Protein AF-A0A090SLJ7-F1 (afdb_monomer)

Mean predicted aligned error: 9.27 Å

pLDDT: mean 76.4, std 20.54, range [26.77, 96.06]

Solvent-accessible surface area (backbone atoms only — not comparable to full-atom values): 9463 Å² total; per-residue (Å²): 115,50,75,32,45,34,46,38,43,29,79,42,28,55,96,52,42,72,92,59,77,64,8,55,52,55,43,51,52,53,51,54,41,40,77,71,74,41,46,46,35,38,32,34,68,39,44,60,77,43,71,68,63,89,74,37,45,80,73,52,75,51,51,41,93,53,90,86,47,54,64,37,35,35,30,36,47,72,57,98,86,35,43,32,39,29,45,32,34,60,95,70,27,67,43,97,52,94,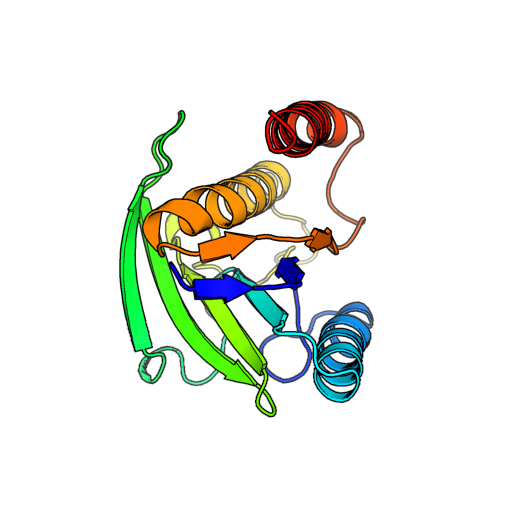64,44,57,97,93,39,65,51,90,54,49,54,57,45,54,48,49,49,59,49,47,66,56,61,44,32,67,79,72,34,43,46,76,75,40,82,52,86,52,61,73,82,86,62,67,58,80,73,62,50,51,63,56,48,55,55,50,55,52,58,69,61,61,76,78,114

Secondary structure (DSSP, 8-state):
-EEEEEEEEBS-BTTTB-SSTHHHHHHHHHHHHHHTT--EEEEEE--TT-TTGGGSEEEEEEE-SSTT--EEEEEEEEETTEEEEEEE-HHHH-SSSSSEETTEE-TTHHHHHHHHHHHHHHHHHHTTEEEEEE--B--TTS--HHHHHHHHHHHHHHHHGGG-

Nearest PDB structures (foldseek):
  6gne-assembly1_A  TM=8.416E-01  e=5.195E-09  Arabidopsis thaliana
  3d1j-assembly1_A  TM=8.592E-01  e=9.193E-09  Escherichia coli
  3cx4-assembly1_A  TM=8.534E-01  e=9.193E-09  Escherichia coli
  2r4t-assembly1_A  TM=8.693E-01  e=1.846E-08  unclassified
  1rzv-assembly2_B  TM=7.964E-01  e=4.486E-08  Agrobacterium tumefaciens

InterPro domains:
  IPR013534 Starch synthase, catalytic domain [PF08323] (6-129)

Foldseek 3Di:
DAEAAEEAEEAEAPPFGDDDDVNPVSDPVQVVVVVVVGRYAYEYEQAPRGPPPVPWAWDDWAFQPDPPRQTWTWTWDDDPNHIYIYIYRCVQHVDPDSADDPPHGDPCNLVSVLVSLRVSVRCCVVSVYDYNDYDYDYPPPPDDPVSCCVSVVVVVVVVVVVPD

Radius of gyration: 15.3 Å; Cα contacts (8 Å, |Δi|>4): 243; chains: 1; bounding box: 40×41×36 Å

Sequence (164 aa):
MRNIDVWFPVSEVQGLIKSGGLADVAKALPKALQELGKDVAITLPGYQKLPNKDQYEFVLATELEHWPHTPYQVKKTHLDGVEVYVIECDRYFDRPELYAEHNRAYADNGERFGFFAAASLDVLPKLGIKLQLFTRMIGTQVLSHSCLRLVTLKMSVFMVLSQY

Structure (mmCIF, N/CA/C/O backbone):
data_AF-A0A090SLJ7-F1
#
_entry.id   AF-A0A090SLJ7-F1
#
loop_
_atom_site.group_PDB
_atom_site.id
_atom_site.type_symbol
_atom_site.label_atom_id
_atom_site.label_alt_id
_atom_site.label_comp_id
_atom_site.label_asym_id
_atom_site.label_entity_id
_atom_site.label_seq_id
_atom_site.pdbx_PDB_ins_code
_atom_site.Cartn_x
_atom_site.Cartn_y
_atom_site.Cartn_z
_atom_site.occupancy
_atom_site.B_iso_or_equiv
_atom_site.auth_seq_id
_atom_site.auth_comp_id
_atom_site.auth_asym_id
_atom_site.auth_atom_id
_atom_site.pdbx_PDB_model_num
ATOM 1 N N . MET A 1 1 ? -18.785 9.028 4.636 1.00 70.44 1 MET A N 1
ATOM 2 C CA . MET A 1 1 ? -17.311 8.960 4.706 1.00 70.44 1 MET A CA 1
ATOM 3 C C . MET A 1 1 ? -16.931 8.135 5.917 1.00 70.44 1 MET A C 1
ATOM 5 O O . MET A 1 1 ? -17.527 8.348 6.967 1.00 70.44 1 MET A O 1
ATOM 9 N N . ARG A 1 2 ? -16.014 7.178 5.762 1.00 84.75 2 ARG A N 1
ATOM 10 C CA . ARG A 1 2 ? -15.471 6.393 6.879 1.00 84.75 2 ARG A CA 1
ATOM 11 C C . ARG A 1 2 ? -14.369 7.198 7.555 1.00 84.75 2 ARG A C 1
ATOM 13 O O . ARG A 1 2 ? -13.552 7.795 6.860 1.00 84.75 2 ARG A O 1
ATOM 20 N N . ASN A 1 3 ? -14.319 7.191 8.880 1.00 84.50 3 ASN A N 1
ATOM 21 C CA . ASN A 1 3 ? -13.211 7.795 9.609 1.00 84.50 3 ASN A CA 1
ATOM 22 C C . ASN A 1 3 ? -12.154 6.731 9.880 1.00 84.50 3 ASN A C 1
ATOM 24 O O . ASN A 1 3 ? -12.481 5.704 10.459 1.00 84.50 3 ASN A O 1
ATOM 28 N N . ILE A 1 4 ? -10.915 7.000 9.483 1.00 85.88 4 ILE A N 1
ATOM 29 C CA . ILE A 1 4 ? -9.752 6.205 9.877 1.00 85.88 4 ILE A CA 1
ATOM 30 C C . ILE A 1 4 ? -8.868 7.101 10.735 1.00 85.88 4 ILE A C 1
ATOM 32 O O . ILE A 1 4 ? -8.552 8.235 10.359 1.00 85.88 4 ILE A O 1
ATOM 36 N N . ASP A 1 5 ? -8.489 6.599 11.907 1.00 84.44 5 ASP A N 1
ATOM 37 C CA . ASP A 1 5 ? -7.626 7.336 12.820 1.00 84.44 5 ASP A CA 1
ATOM 38 C C . ASP A 1 5 ? -6.199 7.354 12.293 1.00 84.44 5 ASP A C 1
ATOM 40 O O . ASP A 1 5 ? -5.567 8.408 12.294 1.00 84.44 5 ASP A O 1
ATOM 44 N N . VAL A 1 6 ? -5.711 6.205 11.811 1.00 85.94 6 VAL A N 1
ATOM 45 C CA . VAL A 1 6 ? -4.332 6.048 11.342 1.00 85.94 6 VAL A CA 1
ATOM 46 C C . VAL A 1 6 ? -4.279 5.337 9.996 1.00 85.94 6 VAL A C 1
ATOM 48 O O . VAL A 1 6 ? -4.694 4.187 9.857 1.00 85.94 6 VAL A O 1
ATOM 51 N N . TRP A 1 7 ? -3.695 6.016 9.013 1.00 87.56 7 TRP A N 1
ATOM 52 C CA . TRP A 1 7 ? -3.343 5.437 7.720 1.00 87.56 7 TRP A CA 1
ATOM 53 C C . TRP A 1 7 ? -1.843 5.154 7.683 1.00 87.56 7 TRP A C 1
ATOM 55 O O . TRP A 1 7 ? -1.028 6.068 7.850 1.00 87.56 7 TRP A O 1
ATOM 65 N N . PHE A 1 8 ? -1.491 3.880 7.512 1.00 87.31 8 PHE A N 1
ATOM 66 C CA . PHE A 1 8 ? -0.152 3.348 7.747 1.00 87.31 8 PHE A CA 1
ATOM 67 C C . PHE A 1 8 ? 0.490 2.813 6.450 1.00 87.31 8 PHE A C 1
ATOM 69 O O . PHE A 1 8 ? 0.492 1.603 6.208 1.00 87.31 8 PHE A O 1
ATOM 76 N N . PRO A 1 9 ? 1.032 3.689 5.580 1.00 87.94 9 PRO A N 1
ATOM 77 C CA . PRO A 1 9 ? 1.756 3.279 4.384 1.00 87.94 9 PRO A CA 1
ATOM 78 C C . PRO A 1 9 ? 3.107 2.659 4.738 1.00 87.94 9 PRO A C 1
ATOM 80 O O . PRO A 1 9 ? 3.970 3.307 5.342 1.00 87.94 9 PRO A O 1
ATOM 83 N N . VAL A 1 10 ? 3.309 1.425 4.286 1.00 86.94 10 VAL A N 1
ATOM 84 C CA . VAL A 1 10 ? 4.543 0.659 4.478 1.00 86.94 10 VAL A CA 1
ATOM 85 C C . VAL A 1 10 ? 4.972 0.002 3.179 1.00 86.94 10 VAL A C 1
ATOM 87 O O . VAL A 1 10 ? 4.145 -0.389 2.362 1.00 86.94 10 VAL A O 1
ATOM 90 N N . SER A 1 11 ? 6.282 -0.135 2.975 1.00 83.75 11 SER A N 1
ATOM 91 C CA . SER A 1 11 ? 6.804 -0.901 1.841 1.00 83.75 11 SER A CA 1
ATOM 92 C C . SER A 1 11 ? 6.767 -2.407 2.092 1.00 83.75 11 SER A C 1
ATOM 94 O O . SER A 1 11 ? 6.830 -3.158 1.126 1.00 83.75 11 SER A O 1
ATOM 96 N N . GLU A 1 12 ? 6.668 -2.844 3.352 1.00 80.12 12 GLU A N 1
ATOM 97 C CA . GLU A 1 12 ? 6.679 -4.246 3.776 1.00 80.12 12 GLU A CA 1
ATOM 98 C C . GLU A 1 12 ? 5.880 -4.461 5.060 1.00 80.12 12 GLU A C 1
ATOM 100 O O . GLU A 1 12 ? 5.857 -3.593 5.932 1.00 80.12 12 GLU A O 1
ATOM 105 N N . VAL A 1 13 ? 5.285 -5.647 5.205 1.00 79.38 13 VAL A N 1
ATOM 106 C CA . VAL A 1 13 ? 4.572 -6.060 6.419 1.00 79.38 13 VAL A CA 1
ATOM 107 C C . VAL A 1 13 ? 4.664 -7.572 6.611 1.00 79.38 13 VAL A C 1
ATOM 109 O O . VAL A 1 13 ? 4.433 -8.359 5.685 1.00 79.38 13 VAL A O 1
ATOM 112 N N . GLN A 1 14 ? 5.010 -7.994 7.828 1.00 80.19 14 GLN A N 1
ATOM 113 C CA . GLN A 1 14 ? 5.169 -9.409 8.144 1.00 80.19 14 GLN A CA 1
ATOM 114 C C . GLN A 1 14 ? 3.841 -10.147 7.927 1.00 80.19 14 GLN A C 1
ATOM 116 O O . GLN A 1 14 ? 2.799 -9.729 8.420 1.00 80.19 14 GLN A O 1
ATOM 121 N N . GLY A 1 15 ? 3.891 -11.271 7.211 1.00 76.75 15 GLY A N 1
ATOM 122 C CA . GLY A 1 15 ? 2.714 -12.071 6.852 1.00 76.75 15 GLY A CA 1
ATOM 123 C C . GLY A 1 15 ? 2.256 -11.883 5.405 1.00 76.75 15 GLY A C 1
ATOM 124 O O . GLY A 1 15 ? 1.661 -12.803 4.859 1.00 76.75 15 GLY A O 1
ATOM 125 N N . LEU A 1 16 ? 2.601 -10.760 4.761 1.00 80.56 16 LEU A N 1
ATOM 126 C CA . LEU A 1 16 ? 2.325 -10.539 3.335 1.00 80.56 16 LEU A CA 1
ATOM 127 C C . LEU A 1 16 ? 3.608 -10.437 2.514 1.00 80.56 16 LEU A C 1
ATOM 129 O O . LEU A 1 16 ? 3.766 -11.146 1.526 1.00 80.56 16 LEU A O 1
ATOM 133 N N . ILE A 1 17 ? 4.535 -9.566 2.917 1.00 79.56 17 ILE A N 1
ATOM 134 C CA . ILE A 1 17 ? 5.794 -9.368 2.200 1.00 79.56 17 ILE A CA 1
ATOM 135 C C . ILE A 1 17 ? 6.886 -8.916 3.172 1.00 79.56 17 ILE A C 1
ATOM 137 O O . ILE A 1 17 ? 6.716 -7.945 3.911 1.00 79.56 17 ILE A O 1
ATOM 141 N N . LYS A 1 18 ? 8.007 -9.643 3.194 1.00 75.81 18 LYS A N 1
ATOM 142 C CA . LYS A 1 18 ? 9.120 -9.404 4.120 1.00 75.81 18 LYS A CA 1
ATOM 143 C C . LYS A 1 18 ? 10.452 -9.491 3.384 1.00 75.81 18 LYS A C 1
ATOM 145 O O . LYS A 1 18 ? 10.755 -10.512 2.777 1.00 75.81 18 LYS A O 1
ATOM 150 N N . SER A 1 19 ? 11.247 -8.438 3.496 1.00 67.06 19 SER A N 1
ATOM 151 C CA . SER A 1 19 ? 12.650 -8.380 3.085 1.00 67.06 19 SER A CA 1
ATOM 152 C C . SER A 1 19 ? 13.587 -8.121 4.275 1.00 67.06 19 SER A C 1
ATOM 154 O O . SER A 1 19 ? 14.733 -8.562 4.249 1.00 67.06 19 SER A O 1
ATOM 156 N N . GLY A 1 20 ? 13.100 -7.484 5.354 1.00 67.00 20 GLY A N 1
ATOM 157 C CA . GLY A 1 20 ? 13.901 -7.181 6.549 1.00 67.00 20 GLY A CA 1
ATOM 158 C C . GLY A 1 20 ? 13.101 -7.006 7.849 1.00 67.00 20 GLY A C 1
ATOM 159 O O . GLY A 1 20 ? 11.925 -7.358 7.936 1.00 67.00 20 GLY A O 1
ATOM 160 N N . GLY A 1 21 ? 13.746 -6.462 8.890 1.00 63.47 21 GLY A N 1
ATOM 161 C CA . GLY A 1 21 ? 13.166 -6.319 10.241 1.00 63.47 21 GLY A CA 1
ATOM 162 C C . GLY A 1 21 ? 12.066 -5.256 10.381 1.00 63.47 21 GLY A C 1
ATOM 163 O O . GLY A 1 21 ? 11.328 -5.256 11.362 1.00 63.47 21 GLY A O 1
ATOM 164 N N . LEU A 1 22 ? 11.906 -4.370 9.389 1.00 66.81 22 LEU A N 1
ATOM 165 C CA . LEU A 1 22 ? 10.842 -3.355 9.388 1.00 66.81 22 LEU A CA 1
ATOM 166 C C . LEU A 1 22 ? 9.442 -3.988 9.320 1.00 66.81 22 LEU A C 1
ATOM 168 O O . LEU A 1 22 ? 8.489 -3.447 9.877 1.00 66.81 22 LEU A O 1
ATOM 172 N N . ALA A 1 23 ? 9.338 -5.158 8.687 1.00 69.19 23 ALA A N 1
ATOM 173 C CA . ALA A 1 23 ? 8.091 -5.890 8.513 1.00 69.19 23 ALA A CA 1
ATOM 174 C C . ALA A 1 23 ? 7.447 -6.294 9.853 1.00 69.19 23 ALA A C 1
ATOM 176 O O . ALA A 1 23 ? 6.220 -6.312 9.961 1.00 69.19 23 ALA A O 1
ATOM 177 N N . ASP A 1 24 ? 8.262 -6.588 10.870 1.00 72.62 24 ASP A N 1
ATOM 178 C CA . ASP A 1 24 ? 7.788 -7.016 12.190 1.00 72.62 24 ASP A CA 1
ATOM 179 C C . ASP A 1 24 ? 7.168 -5.824 12.953 1.00 72.62 24 ASP A C 1
ATOM 181 O O . ASP A 1 24 ? 6.100 -5.942 13.557 1.00 72.62 24 ASP A O 1
ATOM 185 N N . VAL A 1 25 ? 7.764 -4.629 12.826 1.00 74.19 25 V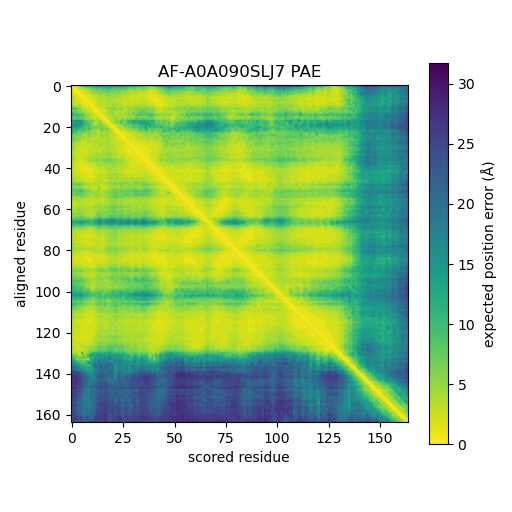AL A N 1
ATOM 186 C CA . VAL A 1 25 ? 7.220 -3.377 13.392 1.00 74.19 25 VAL A CA 1
ATOM 187 C C . VAL A 1 25 ? 5.945 -2.950 12.666 1.00 74.19 25 VAL A C 1
ATOM 189 O O . VAL A 1 25 ? 4.967 -2.565 13.307 1.00 74.19 25 VAL A O 1
ATOM 192 N N . ALA A 1 26 ? 5.933 -3.062 11.334 1.00 75.88 26 ALA A N 1
ATOM 193 C CA . ALA A 1 26 ? 4.777 -2.738 10.504 1.00 75.88 26 ALA A CA 1
ATOM 194 C C . ALA A 1 26 ? 3.551 -3.616 10.799 1.00 75.88 26 ALA A C 1
ATOM 19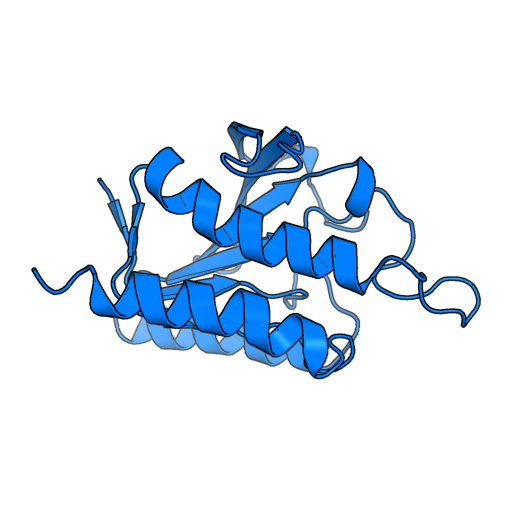6 O O . ALA A 1 26 ? 2.433 -3.209 10.506 1.00 75.88 26 ALA A O 1
ATOM 197 N N . LYS A 1 27 ? 3.750 -4.794 11.400 1.00 78.31 27 LYS A N 1
ATOM 198 C CA . LYS A 1 27 ? 2.673 -5.662 11.880 1.00 78.31 27 LYS A CA 1
ATOM 199 C C . LYS A 1 27 ? 2.264 -5.340 13.322 1.00 78.31 27 LYS A C 1
ATOM 201 O O . LYS A 1 27 ? 1.076 -5.251 13.622 1.00 78.31 27 LYS A O 1
ATOM 206 N N . ALA A 1 28 ? 3.236 -5.171 14.219 1.00 80.44 28 ALA A N 1
ATOM 207 C CA . ALA A 1 28 ? 2.975 -5.006 15.648 1.00 80.44 28 ALA A CA 1
ATOM 208 C C . ALA A 1 28 ? 2.303 -3.667 15.994 1.00 80.44 28 ALA A C 1
ATOM 210 O O . ALA A 1 28 ? 1.392 -3.633 16.819 1.00 80.44 28 ALA A O 1
ATOM 211 N N . LEU A 1 29 ? 2.724 -2.565 15.361 1.00 82.00 29 LEU A N 1
ATOM 212 C CA . LEU A 1 29 ? 2.232 -1.229 15.706 1.00 82.00 29 LEU A CA 1
ATOM 213 C C . LEU A 1 29 ? 0.752 -1.008 15.329 1.00 82.00 29 LEU A C 1
ATOM 215 O O . LEU A 1 29 ? 0.006 -0.554 16.197 1.00 82.00 29 LEU A O 1
ATOM 219 N N . PRO A 1 30 ? 0.278 -1.348 14.111 1.00 82.62 30 PRO A N 1
ATOM 220 C CA . PRO A 1 30 ? -1.143 -1.224 13.778 1.00 82.62 30 PRO A CA 1
ATOM 221 C C . PRO A 1 30 ? -2.044 -2.037 14.705 1.00 82.62 30 PRO A C 1
ATOM 223 O O . PRO A 1 30 ? -3.085 -1.546 15.135 1.00 82.62 30 PRO A O 1
ATOM 226 N N . LYS A 1 31 ? -1.603 -3.243 15.082 1.00 83.00 31 LYS A N 1
ATOM 227 C CA . LYS A 1 31 ? -2.319 -4.090 16.035 1.00 83.00 31 LYS A CA 1
ATOM 228 C C . LYS A 1 31 ? -2.408 -3.446 17.422 1.00 83.00 31 LYS A C 1
ATOM 230 O O . LYS A 1 31 ? -3.496 -3.355 17.977 1.00 83.00 31 LYS A O 1
ATOM 235 N N . ALA A 1 32 ? -1.294 -2.940 17.951 1.00 82.94 32 ALA A N 1
ATOM 236 C CA . ALA A 1 32 ? -1.282 -2.256 19.245 1.00 82.94 32 ALA A CA 1
ATOM 237 C C . ALA A 1 32 ? -2.191 -1.011 19.255 1.00 82.94 32 ALA A C 1
ATOM 239 O O . ALA A 1 32 ? -2.850 -0.721 20.248 1.00 82.94 32 ALA A O 1
ATOM 240 N N . LEU A 1 33 ? -2.270 -0.278 18.140 1.00 83.44 33 LEU A N 1
ATOM 241 C CA . LEU A 1 33 ? -3.176 0.865 18.005 1.00 83.44 33 LEU A CA 1
ATOM 242 C C . LEU A 1 33 ? -4.655 0.441 17.949 1.00 83.44 33 LEU A C 1
ATOM 244 O O . LEU A 1 33 ? -5.489 1.110 18.560 1.00 83.44 33 LEU A O 1
ATOM 248 N N . GLN A 1 34 ? -4.981 -0.673 17.287 1.00 85.56 34 GLN A N 1
ATOM 249 C CA . GLN A 1 34 ? -6.332 -1.248 17.333 1.00 85.56 34 GLN A CA 1
ATOM 250 C C . GLN A 1 34 ? -6.724 -1.691 18.749 1.00 85.56 34 GLN A C 1
ATOM 252 O O . GLN A 1 34 ? -7.849 -1.440 19.174 1.00 85.56 34 GLN A O 1
ATOM 257 N N . GLU A 1 35 ? -5.799 -2.283 19.512 1.00 86.62 35 GLU A N 1
ATOM 258 C CA . GLU A 1 35 ? -6.017 -2.652 20.923 1.00 86.62 35 GLU A CA 1
ATOM 259 C C . GLU A 1 35 ? -6.293 -1.423 21.812 1.00 86.62 35 GLU A C 1
ATOM 261 O O . GLU A 1 35 ? -7.006 -1.521 22.809 1.00 86.62 35 GLU A O 1
ATOM 266 N N . LEU A 1 36 ? -5.806 -0.242 21.414 1.00 86.50 36 LEU A N 1
ATOM 267 C CA . LEU A 1 36 ? -6.118 1.053 22.033 1.00 86.50 36 LEU A CA 1
ATOM 268 C C . LEU A 1 36 ? -7.418 1.694 21.501 1.00 86.50 36 LEU A C 1
ATOM 270 O O . LEU A 1 36 ? -7.710 2.850 21.821 1.00 86.50 36 LEU A O 1
ATOM 274 N N . GLY A 1 37 ? -8.195 0.974 20.688 1.00 87.12 37 GLY A N 1
ATOM 275 C CA . GLY A 1 37 ? -9.483 1.414 20.153 1.00 87.12 37 GLY A CA 1
ATOM 276 C C . GLY A 1 37 ? -9.391 2.377 18.967 1.00 87.12 37 GLY A C 1
ATOM 277 O O . GLY A 1 37 ? -10.342 3.120 18.730 1.00 87.12 37 GLY A O 1
ATOM 278 N N . LYS A 1 38 ? -8.260 2.412 18.249 1.00 86.69 38 LYS A N 1
ATOM 279 C CA . LYS A 1 38 ? -8.088 3.232 17.036 1.00 86.69 38 LYS A CA 1
ATOM 280 C C . LYS A 1 38 ? -8.465 2.457 15.774 1.00 86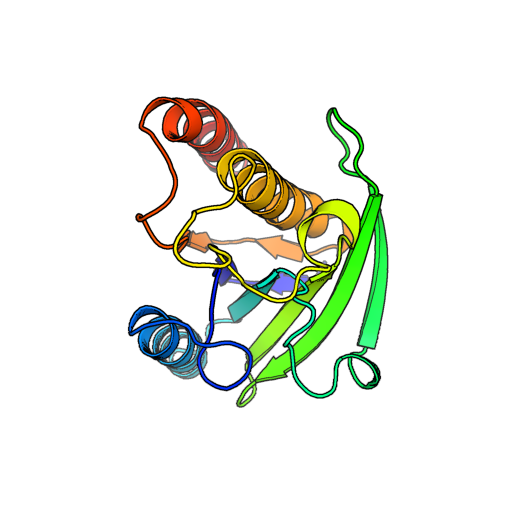.69 38 LYS A C 1
ATOM 282 O O . LYS A 1 38 ? -8.084 1.296 15.641 1.00 86.69 38 LYS A O 1
ATOM 287 N N . ASP A 1 39 ? -9.143 3.105 14.823 1.00 88.19 39 ASP A N 1
ATOM 288 C CA . ASP A 1 39 ? -9.341 2.536 13.479 1.00 88.19 3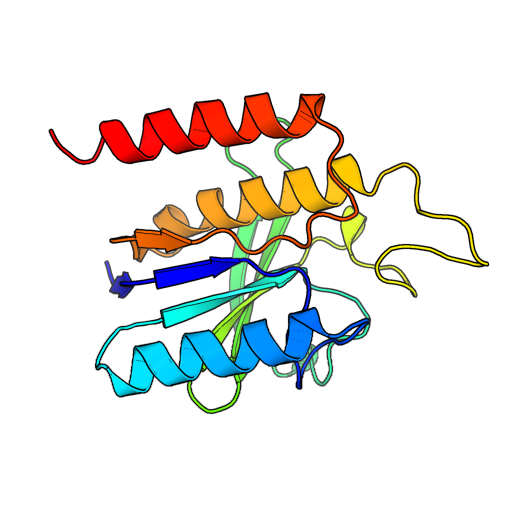9 ASP A CA 1
ATOM 289 C C . ASP A 1 39 ? -8.066 2.743 12.652 1.00 88.19 39 ASP A C 1
ATOM 291 O O . ASP A 1 39 ? -7.674 3.877 12.352 1.00 88.19 39 ASP A O 1
ATOM 295 N N . VAL A 1 40 ? -7.391 1.643 12.319 1.00 89.62 40 VAL A N 1
ATOM 296 C CA . VAL A 1 40 ? -6.101 1.647 11.625 1.00 89.62 40 VAL A CA 1
ATOM 297 C C . VAL A 1 40 ? -6.193 0.835 10.347 1.00 89.62 40 VAL A C 1
ATOM 299 O O . VAL A 1 40 ? -6.647 -0.309 10.356 1.00 89.62 40 VAL A O 1
ATOM 302 N N . ALA A 1 41 ? -5.686 1.416 9.264 1.00 92.19 41 ALA A N 1
ATOM 303 C CA . ALA A 1 41 ? -5.550 0.753 7.980 1.00 92.19 41 ALA A CA 1
ATOM 304 C C . ALA A 1 41 ? -4.096 0.798 7.505 1.00 92.19 41 ALA A C 1
ATOM 306 O O . ALA A 1 41 ? -3.434 1.836 7.562 1.00 92.19 41 ALA A O 1
ATOM 307 N N . ILE A 1 42 ? -3.606 -0.334 7.011 1.00 91.50 42 ILE A N 1
ATOM 308 C CA . ILE A 1 42 ? -2.284 -0.462 6.401 1.00 91.50 42 ILE A CA 1
ATOM 309 C C . ILE A 1 42 ? -2.418 -0.224 4.901 1.00 91.50 42 ILE A C 1
ATOM 311 O O . ILE A 1 42 ? -3.387 -0.655 4.280 1.00 91.50 42 ILE A O 1
ATOM 315 N N . THR A 1 43 ? -1.426 0.420 4.293 1.00 92.75 43 THR A N 1
ATOM 316 C CA . THR A 1 43 ? -1.330 0.517 2.832 1.00 92.75 43 THR A CA 1
ATOM 317 C C . THR A 1 43 ? -0.033 -0.087 2.354 1.00 92.75 43 THR A C 1
ATOM 319 O O . THR A 1 43 ? 1.023 0.202 2.915 1.00 92.75 43 THR A O 1
ATOM 322 N N . LEU A 1 44 ? -0.110 -0.899 1.305 1.00 92.44 44 LEU A N 1
ATOM 323 C CA . LEU A 1 44 ? 1.006 -1.685 0.797 1.00 92.44 44 LEU A CA 1
ATOM 324 C C . LEU A 1 44 ? 1.103 -1.576 -0.734 1.00 92.44 44 LEU A C 1
ATOM 326 O O . LEU A 1 44 ? 0.068 -1.549 -1.405 1.00 92.44 44 LEU A O 1
ATOM 330 N N . PRO A 1 45 ? 2.312 -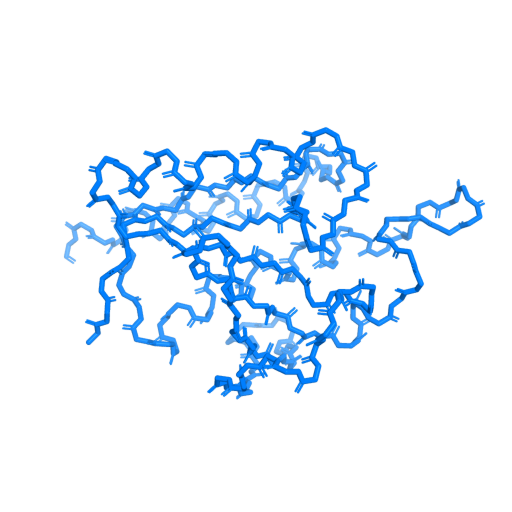1.559 -1.320 1.00 92.25 45 PRO A N 1
ATOM 331 C CA . PRO A 1 45 ? 2.471 -1.745 -2.754 1.00 92.2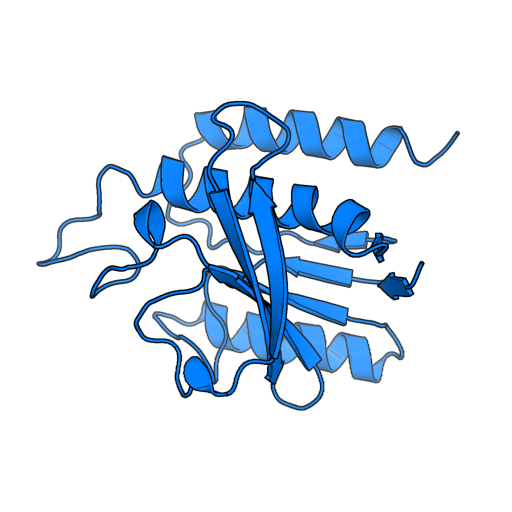5 45 PRO A CA 1
ATOM 332 C C . PRO A 1 45 ? 2.043 -3.151 -3.186 1.00 92.25 45 PRO A C 1
ATOM 334 O O . PRO A 1 45 ? 2.330 -4.142 -2.513 1.00 92.25 45 PRO A O 1
ATOM 337 N N . GLY A 1 46 ? 1.388 -3.243 -4.339 1.00 91.75 46 GLY A N 1
ATOM 338 C CA . GLY A 1 46 ? 0.859 -4.474 -4.920 1.00 91.75 46 GLY A CA 1
ATOM 339 C C . GLY A 1 46 ? 1.898 -5.377 -5.572 1.00 91.75 46 GLY A C 1
ATOM 340 O O . GLY A 1 46 ? 1.731 -5.745 -6.733 1.00 91.75 46 GLY A O 1
ATOM 341 N N . TYR A 1 47 ? 2.956 -5.745 -4.844 1.00 90.88 47 TYR A N 1
ATOM 342 C CA . TYR A 1 47 ? 4.031 -6.591 -5.370 1.00 90.88 47 TYR A CA 1
ATOM 343 C C . TYR A 1 47 ? 3.521 -7.917 -5.934 1.00 90.88 47 TYR A C 1
ATOM 345 O O . TYR A 1 47 ? 2.564 -8.502 -5.423 1.00 90.88 47 TYR A O 1
ATOM 353 N N . GLN A 1 48 ? 4.230 -8.433 -6.936 1.00 86.62 48 GLN A N 1
ATOM 354 C CA . GLN A 1 48 ? 3.971 -9.747 -7.524 1.00 86.62 48 GLN A CA 1
ATOM 355 C C . GLN A 1 48 ? 4.000 -10.880 -6.480 1.00 86.62 48 GLN A C 1
ATOM 357 O O . GLN A 1 48 ? 3.186 -11.793 -6.528 1.00 86.62 48 GLN A O 1
ATOM 362 N N . LYS A 1 49 ? 4.903 -10.788 -5.495 1.00 87.25 49 LYS A N 1
ATOM 363 C CA . LYS A 1 49 ? 5.123 -11.805 -4.450 1.00 87.25 49 LYS A CA 1
ATOM 364 C C . LYS A 1 49 ? 4.084 -11.815 -3.317 1.00 87.25 49 LYS A C 1
ATOM 366 O O . LYS A 1 49 ? 4.270 -12.554 -2.353 1.00 87.25 49 LYS A O 1
ATOM 371 N N . LEU A 1 50 ? 3.026 -11.002 -3.380 1.00 88.56 50 LEU A N 1
ATOM 372 C CA . LEU A 1 50 ? 1.985 -11.052 -2.351 1.00 88.56 50 LEU A CA 1
ATOM 373 C C . LEU A 1 50 ? 1.216 -12.384 -2.431 1.00 88.56 50 LEU A C 1
ATOM 375 O O . LEU A 1 50 ? 0.843 -12.809 -3.524 1.00 88.56 50 LEU A O 1
ATOM 379 N N . PRO A 1 51 ? 0.957 -13.053 -1.298 1.00 86.62 51 PRO A N 1
ATOM 380 C CA . PRO A 1 51 ? 0.210 -14.305 -1.291 1.00 86.62 51 PRO A CA 1
ATOM 381 C C . PRO A 1 51 ? -1.271 -14.061 -1.605 1.00 86.62 51 PRO A C 1
ATOM 383 O O . PRO A 1 51 ? -1.843 -13.077 -1.153 1.00 86.62 51 PRO A O 1
ATOM 386 N N . ASN A 1 52 ? -1.914 -14.983 -2.327 1.00 86.69 52 ASN A N 1
ATOM 387 C CA . ASN A 1 52 ? -3.369 -14.998 -2.544 1.00 86.69 52 ASN A CA 1
ATOM 388 C C . ASN A 1 52 ? -3.968 -13.685 -3.099 1.00 86.69 52 ASN A C 1
ATOM 390 O O . ASN A 1 52 ? -5.107 -13.355 -2.770 1.00 86.69 52 ASN A O 1
ATOM 394 N N . LYS A 1 53 ? -3.240 -12.939 -3.949 1.00 85.69 53 LYS A N 1
ATOM 395 C CA . LYS A 1 53 ? -3.721 -11.664 -4.532 1.00 85.69 53 LYS A CA 1
ATOM 396 C C . LYS A 1 53 ? -5.078 -11.778 -5.229 1.00 85.69 53 LYS A C 1
ATOM 398 O O . LYS A 1 53 ? -5.835 -10.812 -5.235 1.00 85.69 53 LYS A O 1
ATOM 403 N N . ASP A 1 54 ? -5.383 -12.943 -5.794 1.00 86.44 54 ASP A N 1
ATOM 404 C CA . ASP A 1 54 ? -6.646 -13.213 -6.492 1.00 86.44 54 ASP A CA 1
ATOM 405 C C . ASP A 1 54 ? -7.857 -13.258 -5.550 1.00 86.44 54 ASP A C 1
ATOM 407 O O . ASP A 1 54 ? -8.993 -13.128 -5.994 1.00 86.44 54 ASP A O 1
ATOM 411 N N . GLN A 1 55 ? -7.627 -13.432 -4.245 1.00 90.44 55 GLN A N 1
ATOM 412 C CA . GLN A 1 55 ? -8.673 -13.431 -3.219 1.00 90.44 55 GLN A CA 1
ATOM 413 C C . GLN A 1 55 ? -8.909 -12.039 -2.625 1.00 90.44 55 GLN A C 1
ATOM 415 O O . GLN A 1 55 ? -9.824 -11.867 -1.821 1.00 90.44 55 GLN A O 1
ATOM 420 N N . TYR A 1 56 ? -8.073 -11.053 -2.962 1.00 94.06 56 TYR A N 1
ATOM 421 C CA . TYR A 1 56 ? -8.238 -9.704 -2.439 1.00 94.06 56 TYR A CA 1
ATOM 422 C C . TYR A 1 56 ? -9.455 -9.044 -3.088 1.00 94.06 56 TYR A C 1
ATOM 424 O O . TYR A 1 56 ? -9.662 -9.125 -4.299 1.00 94.06 56 TYR A O 1
ATOM 432 N N . GLU A 1 57 ? -10.243 -8.353 -2.274 1.00 95.50 57 GLU A N 1
ATOM 433 C CA . GLU A 1 57 ? -11.432 -7.640 -2.718 1.00 95.50 57 GLU A CA 1
ATOM 434 C C . GLU A 1 57 ? -11.021 -6.488 -3.638 1.00 95.50 57 GLU A C 1
ATOM 436 O O . GLU A 1 57 ? -10.229 -5.630 -3.249 1.00 95.50 57 GLU A O 1
ATOM 441 N N . PHE A 1 58 ? -11.553 -6.445 -4.858 1.00 95.62 58 PHE A N 1
ATOM 442 C CA . PHE A 1 58 ? -11.390 -5.282 -5.723 1.00 95.62 58 PHE A CA 1
ATOM 443 C C . PHE A 1 58 ? -12.201 -4.110 -5.166 1.00 95.62 58 PHE A C 1
ATOM 445 O O . PHE A 1 58 ? -13.414 -4.223 -5.005 1.00 95.62 58 PHE A O 1
ATOM 452 N N . VAL A 1 59 ? -11.537 -2.982 -4.911 1.00 95.31 59 VAL A N 1
ATOM 453 C CA . VAL A 1 59 ? -12.191 -1.788 -4.365 1.00 95.31 59 VAL A CA 1
ATOM 454 C C . VAL A 1 59 ? -12.471 -0.775 -5.465 1.00 95.31 59 VAL A C 1
ATOM 456 O O . VAL A 1 59 ? -13.609 -0.344 -5.629 1.00 95.31 59 VAL A O 1
ATOM 459 N N . LEU A 1 60 ? -11.438 -0.377 -6.213 1.00 95.19 60 LEU A N 1
ATOM 460 C CA . LEU A 1 60 ? -11.569 0.571 -7.320 1.00 95.19 60 LEU A CA 1
ATOM 461 C C . LEU A 1 60 ? -10.368 0.531 -8.267 1.00 95.19 60 LEU A C 1
ATOM 463 O O . LEU A 1 60 ? -9.273 0.101 -7.904 1.00 95.19 60 LEU A O 1
ATOM 467 N N . ALA A 1 61 ? -10.575 1.066 -9.468 1.00 95.12 61 ALA A N 1
ATOM 468 C CA . ALA A 1 61 ? -9.527 1.420 -10.418 1.00 95.12 61 ALA A CA 1
ATOM 469 C C . ALA A 1 61 ? -9.597 2.929 -10.685 1.00 95.12 61 ALA A C 1
ATOM 471 O O . ALA A 1 61 ? -10.683 3.482 -10.855 1.00 95.12 61 ALA A O 1
ATOM 472 N N . THR A 1 62 ? -8.452 3.604 -10.685 1.00 94.00 62 THR A N 1
ATOM 473 C CA . THR A 1 62 ? -8.361 5.056 -10.882 1.00 94.00 62 THR A CA 1
ATOM 474 C C . THR A 1 62 ? -6.983 5.428 -11.432 1.00 94.00 62 THR A C 1
ATOM 476 O O . THR A 1 62 ? -6.181 4.562 -11.769 1.00 94.00 62 THR A O 1
ATOM 479 N N . GLU A 1 63 ? -6.694 6.715 -11.534 1.00 93.19 63 GLU A N 1
ATOM 480 C CA . GLU A 1 63 ? -5.388 7.254 -11.895 1.00 93.19 63 GLU A CA 1
ATOM 481 C C . GLU A 1 63 ? -5.026 8.400 -10.961 1.00 93.19 63 GLU A C 1
ATOM 483 O O . GLU A 1 63 ? -5.911 9.008 -10.358 1.00 93.19 63 GLU A O 1
ATOM 488 N N . LEU A 1 64 ? -3.733 8.692 -10.811 1.00 89.38 64 LEU A N 1
ATOM 489 C CA . LEU A 1 64 ? -3.309 9.843 -10.015 1.00 89.38 64 LEU A CA 1
ATOM 490 C C . LEU A 1 64 ? -3.969 11.125 -10.531 1.00 89.38 64 LEU A C 1
ATOM 492 O O . LEU A 1 64 ? -3.927 11.422 -11.723 1.00 89.38 64 LEU A O 1
ATOM 496 N N . GLU A 1 65 ? -4.520 11.927 -9.626 1.00 83.38 65 GLU A N 1
ATOM 497 C CA . GLU A 1 65 ? -5.156 13.192 -10.003 1.00 83.38 65 GLU A CA 1
ATOM 498 C C . GLU A 1 65 ? -4.140 14.240 -10.482 1.00 83.38 65 GLU A C 1
ATOM 500 O O . GLU A 1 65 ? -4.468 15.201 -11.175 1.00 83.38 65 GLU A O 1
ATOM 505 N N . HIS A 1 66 ? -2.866 14.038 -10.154 1.00 79.06 66 HIS A N 1
ATOM 506 C CA . HIS A 1 66 ? -1.771 14.884 -10.599 1.00 79.06 66 HIS A CA 1
ATOM 507 C C . HIS A 1 66 ? -0.802 14.120 -11.500 1.00 79.06 66 HIS A C 1
ATOM 509 O O . HIS A 1 66 ? -0.624 12.906 -11.372 1.00 79.06 66 HIS A O 1
ATOM 515 N N . TRP A 1 67 ? -0.131 14.865 -12.385 1.00 70.44 67 TRP A N 1
ATOM 516 C CA . TRP A 1 67 ? 0.904 14.348 -13.281 1.00 70.44 67 TRP A CA 1
ATOM 517 C C . TRP A 1 67 ? 1.865 13.385 -12.551 1.00 70.44 67 TRP A C 1
ATOM 519 O O . TRP A 1 67 ? 2.360 13.743 -11.475 1.00 70.44 67 TRP A O 1
ATOM 529 N N . PRO A 1 68 ? 2.163 12.192 -13.106 1.00 79.62 68 PRO A N 1
ATOM 530 C CA . PRO A 1 68 ? 1.917 11.767 -14.490 1.00 79.62 68 PRO A CA 1
ATOM 531 C C . PRO A 1 68 ? 0.602 11.005 -14.761 1.00 79.62 68 PRO A C 1
ATOM 533 O O . PRO A 1 68 ? 0.557 10.260 -15.734 1.00 79.62 68 PRO A O 1
ATOM 536 N N . HIS A 1 69 ? -0.457 11.172 -13.953 1.00 86.56 69 HIS A N 1
ATOM 537 C CA . HIS A 1 69 ? -1.753 10.492 -14.165 1.00 86.56 69 HIS A CA 1
ATOM 538 C C . HIS A 1 69 ? -1.616 8.974 -14.352 1.00 86.56 69 HIS A C 1
ATOM 540 O O . HIS A 1 69 ? -2.241 8.354 -15.206 1.00 86.56 69 HIS A O 1
ATOM 546 N N . THR A 1 70 ? -0.728 8.358 -13.571 1.00 89.75 70 THR A N 1
ATOM 547 C CA . THR A 1 70 ? -0.482 6.921 -13.683 1.00 89.75 70 THR A CA 1
ATOM 548 C C . THR A 1 70 ? -1.718 6.150 -13.212 1.00 89.75 70 THR A C 1
ATOM 550 O O . THR A 1 70 ? -2.142 6.376 -12.072 1.00 89.75 70 THR A O 1
ATOM 553 N N . PRO A 1 71 ? -2.263 5.225 -14.026 1.00 93.75 71 PRO A N 1
ATOM 554 C CA . PRO A 1 71 ? -3.372 4.374 -13.620 1.00 93.75 71 PRO A CA 1
ATOM 555 C C . PRO A 1 71 ? -2.923 3.362 -12.565 1.00 93.75 71 PRO A C 1
ATOM 557 O O . PRO A 1 71 ? -1.800 2.850 -12.605 1.00 93.75 71 PRO A O 1
ATOM 560 N N . TYR A 1 72 ? -3.807 3.072 -11.618 1.00 95.00 72 TYR A N 1
ATOM 561 C CA . TYR A 1 72 ? -3.589 2.097 -10.561 1.00 95.00 72 TYR A CA 1
ATOM 562 C C . TYR A 1 72 ? -4.903 1.497 -10.067 1.00 95.00 72 TYR A C 1
ATOM 564 O O . TYR A 1 72 ? -5.986 2.066 -10.219 1.00 95.00 72 TYR A O 1
ATOM 572 N N . GLN A 1 73 ? -4.804 0.319 -9.468 1.00 95.50 73 GLN A N 1
ATOM 573 C CA . GLN A 1 73 ? -5.926 -0.384 -8.863 1.00 95.50 73 GLN A CA 1
ATOM 574 C C . GLN A 1 73 ? -5.721 -0.487 -7.362 1.00 95.50 73 GLN A C 1
ATOM 576 O O . GLN A 1 73 ? -4.596 -0.485 -6.863 1.00 95.50 73 GLN A O 1
ATOM 581 N N . VAL A 1 74 ? -6.825 -0.568 -6.634 1.00 95.94 74 VAL A N 1
ATOM 582 C CA . VAL A 1 74 ? -6.811 -0.738 -5.189 1.00 95.94 74 VAL A CA 1
ATOM 583 C C . VAL A 1 74 ? -7.595 -1.980 -4.853 1.00 95.94 74 VAL A C 1
ATOM 585 O O . VAL A 1 74 ? -8.777 -2.101 -5.182 1.00 95.94 74 VAL A O 1
ATOM 588 N N . LYS A 1 75 ? -6.913 -2.897 -4.179 1.00 96.06 75 LYS A N 1
ATOM 589 C CA . LYS A 1 75 ? -7.514 -4.087 -3.600 1.00 96.06 75 LYS A CA 1
ATOM 590 C C . LYS A 1 75 ? -7.465 -4.012 -2.085 1.00 96.06 75 LYS A C 1
ATOM 592 O O . LYS A 1 75 ? -6.649 -3.287 -1.519 1.00 96.06 75 LYS A O 1
ATOM 597 N N . LYS A 1 76 ? -8.327 -4.769 -1.424 1.00 95.12 76 LYS A N 1
ATOM 598 C CA . LYS A 1 76 ? -8.420 -4.821 0.028 1.00 95.12 76 LYS A CA 1
ATOM 599 C C . LYS A 1 76 ? -8.311 -6.252 0.522 1.00 95.12 76 LYS A C 1
ATOM 601 O O . LYS A 1 76 ? -8.842 -7.188 -0.067 1.00 95.12 76 LYS A O 1
ATOM 606 N N . THR A 1 77 ? -7.602 -6.411 1.626 1.00 94.81 77 THR A N 1
ATOM 607 C CA . THR A 1 77 ? -7.507 -7.662 2.371 1.00 94.81 77 THR A CA 1
ATOM 608 C C . THR A 1 77 ? -7.418 -7.363 3.864 1.00 94.81 77 THR A C 1
ATOM 610 O O . THR A 1 77 ? -7.466 -6.203 4.277 1.00 94.81 77 THR A O 1
ATOM 613 N N . HIS A 1 78 ? -7.310 -8.403 4.682 1.00 92.25 78 HIS A N 1
ATOM 614 C CA . HIS A 1 78 ? -7.148 -8.282 6.123 1.00 92.25 78 HIS A CA 1
ATOM 615 C C . HIS A 1 78 ? -5.914 -9.053 6.574 1.00 92.25 78 HIS A C 1
ATOM 617 O O . HIS A 1 78 ? -5.630 -10.145 6.083 1.00 92.25 78 HIS A O 1
ATOM 623 N N . LEU A 1 79 ? -5.197 -8.492 7.540 1.00 88.94 79 LEU A N 1
ATOM 624 C CA . LEU A 1 79 ? -4.061 -9.128 8.190 1.00 88.94 79 LEU A CA 1
ATOM 625 C C . LEU A 1 79 ? -4.262 -9.036 9.701 1.00 88.94 79 LEU A C 1
ATOM 627 O O . LEU A 1 79 ? -4.243 -7.943 10.256 1.00 88.94 79 LEU A O 1
ATOM 631 N N . ASP A 1 80 ? -4.482 -10.176 10.357 1.00 86.62 80 ASP A N 1
ATOM 632 C CA . ASP A 1 80 ? -4.740 -10.271 11.803 1.00 86.62 80 ASP A CA 1
ATOM 633 C C . ASP A 1 80 ? -5.836 -9.306 12.313 1.00 86.62 80 ASP A C 1
ATOM 635 O O . ASP A 1 80 ? -5.742 -8.770 13.413 1.00 86.62 80 ASP A O 1
ATOM 639 N N . GLY A 1 81 ? -6.878 -9.074 11.504 1.00 86.44 81 GLY A N 1
ATOM 640 C CA . GLY A 1 81 ? -7.983 -8.158 11.824 1.00 86.44 81 GLY A CA 1
ATOM 641 C C . GLY A 1 81 ? -7.745 -6.689 11.445 1.00 86.44 81 GLY A C 1
ATOM 642 O O . GLY A 1 81 ? -8.666 -5.879 11.544 1.00 86.44 81 GLY A O 1
ATOM 643 N N . VAL A 1 82 ? -6.553 -6.339 10.953 1.00 89.75 82 VAL A N 1
ATOM 644 C CA . VAL A 1 82 ? -6.238 -5.007 10.415 1.00 89.75 82 VAL A CA 1
ATOM 645 C C . VAL A 1 82 ? -6.579 -4.959 8.929 1.00 89.75 82 VAL A C 1
ATOM 647 O O . VAL A 1 82 ? -6.214 -5.865 8.177 1.00 89.75 82 VAL A O 1
ATOM 650 N N . GLU A 1 83 ? -7.252 -3.898 8.481 1.00 93.38 83 GLU A N 1
ATOM 651 C CA . GLU A 1 83 ? -7.502 -3.688 7.053 1.00 93.38 83 GLU A CA 1
ATOM 652 C C . GLU A 1 83 ? -6.207 -3.343 6.315 1.00 93.38 83 GLU A C 1
ATOM 654 O O . GLU A 1 83 ? -5.430 -2.493 6.754 1.00 93.38 83 GLU A O 1
ATOM 659 N N . VAL A 1 84 ? -5.997 -3.967 5.159 1.00 94.06 84 VAL A N 1
ATOM 660 C CA . VAL A 1 84 ? -4.844 -3.722 4.294 1.00 94.06 84 VAL A CA 1
ATOM 661 C C . VAL A 1 84 ? -5.331 -3.317 2.910 1.00 94.06 84 VAL A C 1
ATOM 663 O O . VAL A 1 84 ? -5.993 -4.093 2.223 1.00 94.06 84 VAL A O 1
ATOM 666 N N . TYR A 1 85 ? -4.961 -2.113 2.489 1.00 94.94 85 TYR A N 1
ATOM 667 C CA . TYR A 1 85 ? -5.198 -1.586 1.150 1.00 94.94 85 TYR A CA 1
ATOM 668 C C . TYR A 1 85 ? -3.947 -1.794 0.301 1.00 94.94 85 TYR A C 1
ATOM 670 O O . TYR A 1 85 ? -2.857 -1.325 0.629 1.00 94.94 85 TYR A O 1
ATOM 678 N N . VAL A 1 86 ? -4.096 -2.510 -0.803 1.00 95.50 86 VAL A N 1
ATOM 679 C CA . VAL A 1 86 ? -3.016 -2.864 -1.716 1.00 95.50 86 VAL A CA 1
ATOM 680 C C . VAL A 1 86 ? -3.139 -2.011 -2.970 1.00 95.50 86 VAL A C 1
ATOM 682 O O . VAL A 1 86 ? -4.139 -2.100 -3.677 1.00 95.50 86 VAL A O 1
ATOM 685 N N . ILE A 1 87 ? -2.124 -1.189 -3.241 1.00 95.12 87 ILE A N 1
ATOM 686 C CA . ILE A 1 87 ? -2.061 -0.326 -4.427 1.00 95.12 87 ILE A CA 1
ATOM 687 C C . ILE A 1 87 ? -1.311 -1.066 -5.530 1.00 95.12 87 ILE A C 1
ATOM 689 O O . ILE A 1 87 ? -0.085 -1.184 -5.497 1.00 95.12 87 ILE A O 1
ATOM 693 N N . GLU A 1 88 ? -2.050 -1.559 -6.512 1.00 94.25 88 GLU A N 1
ATOM 694 C CA . GLU A 1 88 ? -1.523 -2.266 -7.671 1.00 94.25 88 GLU A CA 1
ATOM 695 C C . GLU A 1 88 ? -1.242 -1.299 -8.818 1.00 94.25 88 GLU A C 1
ATOM 697 O O . GLU A 1 88 ? -2.091 -0.521 -9.247 1.00 94.25 88 GLU A O 1
ATOM 702 N N . CYS A 1 89 ? -0.017 -1.359 -9.322 1.00 93.38 89 CYS A N 1
ATOM 703 C CA . CYS A 1 89 ? 0.417 -0.643 -10.509 1.00 93.38 89 CYS A CA 1
ATOM 704 C C . CYS A 1 89 ? 1.481 -1.509 -11.172 1.00 93.38 89 CYS A C 1
ATOM 706 O O . CYS A 1 89 ? 2.647 -1.473 -10.769 1.00 93.38 89 CYS A O 1
ATOM 708 N N . ASP A 1 90 ? 1.070 -2.321 -12.145 1.00 88.44 90 ASP A N 1
ATOM 709 C CA . ASP A 1 90 ? 1.929 -3.340 -12.761 1.00 88.44 90 ASP A CA 1
ATOM 710 C C . ASP A 1 90 ? 3.207 -2.719 -13.331 1.00 88.44 90 ASP A C 1
ATOM 712 O O . ASP A 1 90 ? 4.303 -3.225 -13.106 1.00 88.44 90 ASP A O 1
ATOM 716 N N . ARG A 1 91 ? 3.097 -1.513 -13.908 1.00 88.38 91 ARG A N 1
ATOM 717 C CA . ARG A 1 91 ? 4.239 -0.713 -14.382 1.00 88.38 91 ARG A CA 1
ATOM 718 C C . ARG A 1 91 ? 5.370 -0.580 -13.349 1.00 88.38 91 ARG A C 1
ATOM 720 O O . ARG A 1 91 ? 6.536 -0.523 -13.738 1.00 88.38 91 ARG A O 1
ATOM 727 N N . TYR A 1 92 ? 5.047 -0.502 -12.057 1.00 86.81 92 TYR A N 1
ATOM 728 C CA . TYR A 1 92 ? 6.025 -0.316 -10.981 1.00 86.81 92 TYR A CA 1
ATOM 729 C C . TYR A 1 92 ? 6.237 -1.552 -10.101 1.00 86.81 92 TYR A C 1
ATOM 731 O O . TYR A 1 92 ? 7.331 -1.715 -9.552 1.00 86.81 92 TYR A O 1
ATOM 739 N N . PHE A 1 93 ? 5.232 -2.407 -9.917 1.00 88.88 93 PHE A N 1
ATOM 740 C CA . PHE A 1 93 ? 5.268 -3.483 -8.917 1.00 88.88 93 PHE A CA 1
ATOM 741 C C . PHE A 1 93 ? 5.201 -4.900 -9.496 1.00 88.88 93 PHE A C 1
ATOM 743 O O . PHE A 1 93 ? 5.396 -5.849 -8.731 1.00 88.88 93 PHE A O 1
ATOM 750 N N . ASP A 1 94 ? 5.021 -5.053 -10.813 1.00 87.81 94 ASP A N 1
ATOM 751 C CA . ASP A 1 94 ? 5.148 -6.341 -11.504 1.00 87.81 94 ASP A CA 1
ATOM 752 C C . ASP A 1 94 ? 6.628 -6.672 -11.753 1.00 87.81 94 ASP A C 1
ATOM 754 O O . ASP A 1 94 ? 7.174 -6.506 -12.844 1.00 87.81 94 ASP A O 1
ATOM 758 N N . ARG A 1 95 ? 7.331 -7.023 -10.670 1.00 86.06 95 ARG A N 1
ATOM 759 C CA . ARG A 1 95 ? 8.750 -7.393 -10.685 1.00 86.06 95 ARG A CA 1
ATOM 760 C C . ARG A 1 95 ? 9.026 -8.560 -9.745 1.00 86.06 95 ARG A C 1
ATOM 762 O O . ARG A 1 95 ? 8.398 -8.638 -8.683 1.00 86.06 95 ARG A O 1
ATOM 769 N N . PRO A 1 96 ? 10.041 -9.387 -10.063 1.00 83.06 96 PRO A N 1
ATOM 770 C CA . PRO A 1 96 ? 10.400 -10.530 -9.234 1.00 83.06 96 PRO A CA 1
ATOM 771 C C . PRO A 1 96 ? 10.914 -10.104 -7.855 1.00 83.06 96 PRO A C 1
ATOM 773 O O . PRO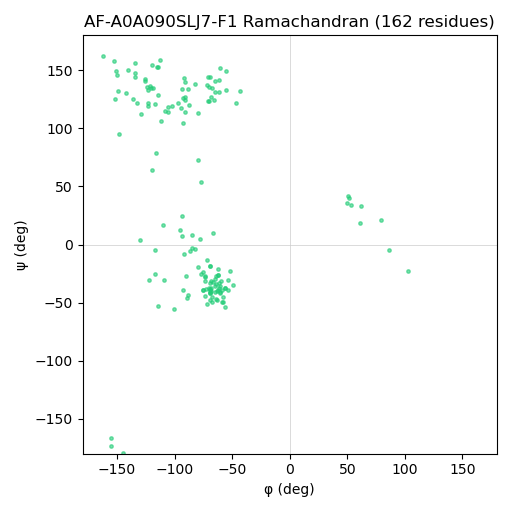 A 1 96 ? 10.620 -10.759 -6.862 1.00 83.06 96 PRO A O 1
ATOM 776 N N . GLU A 1 97 ? 11.646 -8.994 -7.755 1.00 84.75 97 GLU A N 1
ATOM 777 C CA . GLU A 1 97 ? 12.230 -8.529 -6.490 1.00 84.75 97 GLU A CA 1
ATOM 778 C C . GLU A 1 97 ? 11.735 -7.140 -6.074 1.00 84.75 97 GLU A C 1
ATOM 780 O O . GLU A 1 97 ? 11.351 -6.321 -6.910 1.00 84.75 97 GLU A O 1
ATOM 785 N N . LEU A 1 98 ? 11.772 -6.854 -4.766 1.00 80.50 98 LEU A N 1
ATOM 786 C CA . LEU A 1 98 ? 11.239 -5.609 -4.201 1.00 80.50 98 LEU A CA 1
ATOM 787 C C . LEU A 1 98 ? 12.117 -4.401 -4.556 1.00 80.50 98 LEU A C 1
ATOM 789 O O . LEU A 1 98 ? 11.610 -3.404 -5.074 1.00 80.50 98 LEU A O 1
ATOM 793 N N . TYR A 1 99 ? 13.427 -4.494 -4.300 1.00 77.94 99 TYR A N 1
ATOM 794 C CA . TYR A 1 99 ? 14.358 -3.357 -4.402 1.00 77.94 99 TYR A CA 1
ATOM 795 C C . TYR A 1 99 ? 15.518 -3.572 -5.373 1.00 77.94 99 TYR A C 1
ATOM 797 O O . TYR A 1 99 ? 16.025 -2.595 -5.927 1.00 77.94 99 TYR A O 1
ATOM 805 N N . ALA A 1 100 ? 15.969 -4.812 -5.553 1.00 80.06 100 ALA A N 1
ATOM 806 C CA . ALA A 1 100 ? 17.174 -5.118 -6.308 1.00 80.06 100 ALA A CA 1
ATOM 807 C C . ALA A 1 100 ? 17.078 -6.490 -6.969 1.00 80.06 100 ALA A C 1
ATOM 809 O O . ALA A 1 100 ? 16.540 -7.418 -6.377 1.00 80.06 100 ALA A O 1
ATOM 810 N N . GLU A 1 101 ? 17.670 -6.618 -8.150 1.00 79.81 101 GLU A N 1
ATOM 811 C CA . GLU A 1 101 ? 17.809 -7.874 -8.881 1.00 79.81 101 GLU A CA 1
ATOM 812 C C . GLU A 1 101 ? 19.302 -8.126 -9.117 1.00 79.81 101 GLU A C 1
ATOM 814 O O . GLU A 1 101 ? 20.043 -7.194 -9.434 1.00 79.81 101 GLU A O 1
ATOM 819 N N . HIS A 1 102 ? 19.784 -9.358 -8.927 1.00 80.00 102 HIS A N 1
ATOM 820 C CA . HIS A 1 102 ? 21.206 -9.699 -9.107 1.00 80.00 102 HIS A CA 1
ATOM 821 C C . HIS A 1 102 ? 22.183 -8.753 -8.363 1.00 80.00 102 HIS A C 1
ATOM 823 O O . HIS A 1 102 ? 23.206 -8.338 -8.911 1.00 80.00 102 HIS A O 1
ATOM 829 N N . ASN A 1 103 ? 21.862 -8.380 -7.115 1.00 76.12 103 ASN A N 1
ATOM 830 C CA . ASN A 1 103 ? 22.609 -7.414 -6.287 1.00 76.12 103 ASN A CA 1
ATOM 831 C C . ASN A 1 103 ? 22.712 -5.986 -6.862 1.00 76.12 103 ASN A C 1
ATOM 833 O O . ASN A 1 103 ? 23.559 -5.202 -6.430 1.00 76.12 103 ASN A O 1
ATOM 837 N N . ARG A 1 104 ? 21.847 -5.612 -7.809 1.00 76.19 104 ARG A N 1
ATOM 838 C CA . ARG A 1 104 ? 21.746 -4.247 -8.335 1.00 76.19 104 ARG A CA 1
ATOM 839 C C . ARG A 1 104 ? 20.376 -3.669 -8.025 1.00 76.19 104 ARG A C 1
ATOM 841 O O . ARG A 1 104 ? 19.355 -4.217 -8.429 1.00 76.19 104 ARG A O 1
ATOM 848 N N . ALA A 1 105 ? 20.363 -2.556 -7.296 1.00 80.88 105 ALA A N 1
ATOM 849 C CA . ALA A 1 105 ? 19.137 -1.821 -7.027 1.00 80.88 105 ALA A CA 1
ATOM 850 C C . ALA A 1 105 ? 18.516 -1.329 -8.338 1.00 80.88 105 ALA A C 1
ATOM 852 O O . ALA A 1 105 ? 19.231 -0.881 -9.239 1.00 80.88 105 ALA A O 1
ATOM 853 N N . TYR A 1 106 ? 17.190 -1.377 -8.432 1.00 80.06 106 TYR A N 1
ATOM 854 C CA . TYR A 1 106 ? 16.511 -0.786 -9.574 1.00 80.06 106 TYR A CA 1
ATOM 855 C C . TYR A 1 106 ? 16.711 0.734 -9.581 1.00 80.06 106 TYR A C 1
ATOM 857 O O . TYR A 1 106 ? 16.494 1.407 -8.568 1.00 80.06 106 TYR A O 1
ATOM 865 N N . ALA A 1 107 ? 17.107 1.282 -10.731 1.00 83.06 107 ALA A N 1
ATOM 866 C CA . ALA A 1 107 ? 17.380 2.712 -10.887 1.00 83.06 107 ALA A CA 1
ATOM 867 C C . ALA A 1 107 ? 16.135 3.587 -10.646 1.00 83.06 107 ALA A C 1
ATOM 869 O O . ALA A 1 107 ? 16.248 4.735 -10.224 1.00 83.06 107 ALA A O 1
ATOM 870 N N . ASP A 1 108 ? 14.946 3.027 -10.862 1.00 84.00 108 ASP A N 1
ATOM 871 C CA . ASP A 1 108 ? 13.649 3.686 -10.738 1.00 84.00 108 ASP A CA 1
ATOM 872 C C . ASP A 1 108 ? 12.995 3.513 -9.357 1.00 84.00 108 ASP A C 1
ATOM 874 O O . ASP A 1 108 ? 11.865 3.950 -9.154 1.00 84.00 108 ASP A O 1
ATOM 878 N N . ASN A 1 109 ? 13.679 2.931 -8.361 1.00 79.75 109 ASN A N 1
ATOM 879 C CA . ASN A 1 109 ? 13.099 2.769 -7.021 1.00 79.75 109 ASN A CA 1
ATOM 880 C C . ASN A 1 109 ? 12.568 4.083 -6.424 1.00 79.75 109 ASN A C 1
ATOM 882 O O . ASN A 1 109 ? 11.509 4.089 -5.796 1.00 79.75 109 ASN A O 1
ATOM 886 N N . GLY A 1 110 ? 13.273 5.198 -6.634 1.00 79.50 110 GLY A N 1
ATOM 887 C CA . GLY A 1 110 ? 12.820 6.509 -6.165 1.00 79.50 110 GLY A CA 1
ATOM 888 C C . GLY A 1 110 ? 11.475 6.919 -6.774 1.00 79.50 110 GLY A C 1
ATOM 889 O O . GLY A 1 110 ? 10.598 7.399 -6.059 1.00 79.50 110 GLY A O 1
ATOM 890 N N . GLU A 1 111 ? 11.286 6.670 -8.071 1.00 85.25 111 GLU A N 1
ATOM 891 C CA . GLU A 1 111 ? 10.030 6.937 -8.777 1.00 85.25 111 GLU A CA 1
ATOM 892 C C . GLU A 1 111 ? 8.911 6.011 -8.284 1.00 85.25 111 GLU A C 1
ATOM 894 O O . GLU A 1 111 ? 7.829 6.488 -7.954 1.00 85.25 111 GLU A O 1
ATOM 899 N N . ARG A 1 112 ? 9.189 4.711 -8.130 1.00 87.12 112 ARG A N 1
ATOM 900 C CA . ARG A 1 112 ? 8.223 3.696 -7.667 1.00 87.12 112 ARG A CA 1
ATOM 901 C C . ARG A 1 112 ? 7.655 4.019 -6.283 1.00 87.12 112 ARG A C 1
ATOM 903 O O . ARG A 1 112 ? 6.439 4.020 -6.083 1.00 87.12 112 ARG A O 1
ATOM 910 N N . PHE A 1 113 ? 8.525 4.322 -5.317 1.00 85.38 113 PHE A N 1
ATOM 911 C CA . PHE A 1 113 ? 8.095 4.667 -3.957 1.00 85.38 113 PHE A CA 1
ATOM 912 C C . PHE A 1 113 ? 7.548 6.095 -3.855 1.00 85.38 113 PHE A C 1
ATOM 914 O O . PHE A 1 113 ? 6.707 6.363 -2.994 1.00 85.38 113 PHE A O 1
ATOM 921 N N . GLY A 1 114 ? 7.968 6.999 -4.746 1.00 86.69 114 GLY A N 1
ATOM 922 C CA . GLY A 1 114 ? 7.341 8.309 -4.921 1.00 86.69 114 GLY A CA 1
ATOM 923 C C . GLY A 1 114 ? 5.897 8.187 -5.411 1.00 86.69 114 GLY A C 1
ATOM 924 O O . GLY A 1 114 ? 4.998 8.782 -4.817 1.00 86.69 114 GLY A O 1
ATOM 925 N N . PHE A 1 115 ? 5.666 7.348 -6.424 1.00 89.69 115 PHE A N 1
ATOM 926 C CA . PHE A 1 115 ? 4.339 6.996 -6.919 1.00 89.69 115 PHE A CA 1
ATOM 927 C C . PHE A 1 115 ? 3.481 6.383 -5.809 1.00 89.69 115 PHE A C 1
ATOM 929 O O . PHE A 1 115 ? 2.374 6.855 -5.580 1.00 89.69 115 PHE A O 1
ATOM 936 N N . PHE A 1 116 ? 3.995 5.390 -5.076 1.00 90.25 116 PHE A N 1
ATOM 937 C CA . PHE A 1 116 ? 3.249 4.757 -3.985 1.00 90.25 116 PHE A CA 1
ATOM 938 C C . PHE A 1 116 ? 2.817 5.763 -2.912 1.00 90.25 116 PHE A C 1
ATOM 940 O O . PHE A 1 116 ? 1.663 5.759 -2.492 1.00 90.25 116 PHE A O 1
ATOM 947 N N . ALA A 1 117 ? 3.723 6.651 -2.491 1.00 88.69 117 ALA A N 1
ATOM 948 C CA . ALA A 1 117 ? 3.401 7.684 -1.512 1.00 88.69 117 ALA A CA 1
ATOM 949 C C . ALA A 1 117 ? 2.315 8.646 -2.025 1.00 88.69 117 ALA A C 1
ATOM 951 O O . ALA A 1 117 ? 1.431 9.026 -1.260 1.00 88.69 117 ALA A O 1
ATOM 952 N N . ALA A 1 118 ? 2.362 9.014 -3.310 1.00 89.31 118 ALA A N 1
ATOM 953 C CA . ALA A 1 118 ? 1.339 9.846 -3.934 1.00 89.31 118 ALA A CA 1
ATOM 954 C C . ALA A 1 118 ? -0.010 9.114 -4.030 1.00 89.31 118 ALA A C 1
ATOM 956 O O . ALA A 1 118 ? -1.017 9.645 -3.569 1.00 89.31 118 ALA A O 1
ATOM 957 N N . ALA A 1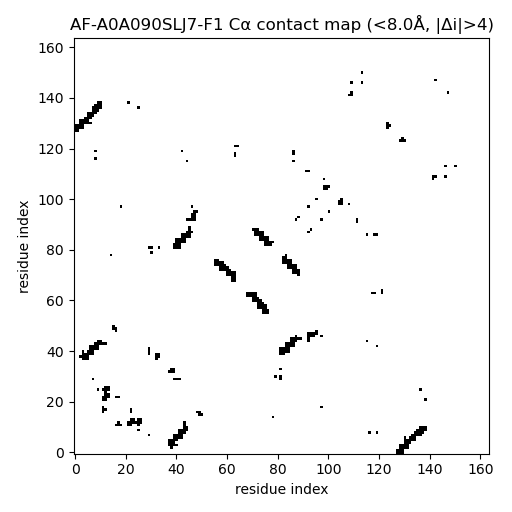 119 ? -0.025 7.882 -4.543 1.00 91.31 119 ALA A N 1
ATOM 958 C CA . ALA A 1 119 ? -1.230 7.067 -4.693 1.00 91.31 119 ALA A CA 1
ATOM 959 C C . ALA A 1 119 ? -1.898 6.767 -3.341 1.00 91.31 119 ALA A C 1
ATOM 961 O O . ALA A 1 119 ? -3.117 6.804 -3.222 1.00 91.31 119 ALA A O 1
ATOM 962 N N . SER A 1 120 ? -1.102 6.541 -2.292 1.00 91.38 120 SER A N 1
ATOM 963 C CA . SER A 1 120 ? -1.591 6.294 -0.930 1.00 91.38 120 SER A CA 1
ATOM 964 C C . SER A 1 120 ? -2.341 7.486 -0.326 1.00 91.38 120 SER A C 1
ATOM 966 O O . SER A 1 120 ? -3.215 7.287 0.511 1.00 91.38 120 SER A O 1
ATOM 968 N N . LEU A 1 121 ? -2.032 8.712 -0.753 1.00 88.56 121 LEU A N 1
ATOM 969 C CA . LEU A 1 121 ? -2.762 9.916 -0.349 1.00 88.56 121 LEU A CA 1
ATOM 970 C C . LEU A 1 121 ? -3.947 10.195 -1.278 1.00 88.56 121 LEU A C 1
ATOM 972 O O . LEU A 1 121 ? -5.041 10.495 -0.809 1.00 88.56 121 LEU A O 1
ATOM 976 N N . ASP A 1 122 ? -3.727 10.063 -2.585 1.00 90.50 122 ASP A N 1
ATOM 977 C CA . ASP A 1 122 ? -4.710 10.291 -3.650 1.00 90.50 122 ASP A CA 1
ATOM 978 C C . ASP A 1 122 ? -5.941 9.375 -3.525 1.00 90.50 122 ASP A C 1
ATOM 980 O O . ASP A 1 122 ? -7.062 9.778 -3.830 1.00 90.50 122 ASP A O 1
ATOM 984 N N . VAL A 1 123 ? -5.758 8.160 -3.002 1.00 91.44 123 VAL A N 1
ATOM 985 C CA . VAL A 1 123 ? -6.843 7.187 -2.839 1.00 91.44 123 VAL A CA 1
ATOM 986 C C . VAL A 1 123 ? -7.817 7.531 -1.700 1.00 91.44 123 VAL A C 1
ATOM 988 O O . VAL A 1 123 ? -8.990 7.168 -1.766 1.00 91.44 123 VAL A O 1
ATOM 991 N N . LEU A 1 124 ? -7.377 8.246 -0.658 1.00 90.62 124 LEU A N 1
ATOM 992 C CA . LEU A 1 124 ? -8.194 8.544 0.528 1.00 90.62 124 LEU A CA 1
ATOM 993 C C . LEU A 1 124 ? -9.525 9.247 0.193 1.00 90.62 124 LEU A C 1
ATOM 995 O O . LEU A 1 124 ? -10.575 8.717 0.574 1.00 90.62 124 LEU A O 1
ATOM 999 N N . PRO A 1 125 ? -9.540 10.383 -0.540 1.00 89.75 125 PRO A N 1
ATOM 1000 C CA . PRO A 1 125 ? -10.794 11.034 -0.917 1.00 89.75 125 PRO A CA 1
ATOM 1001 C C . PRO A 1 125 ? -11.653 10.155 -1.835 1.00 89.75 125 PRO A C 1
ATOM 1003 O O . PRO A 1 125 ? -12.874 10.147 -1.693 1.00 89.75 125 PRO A O 1
ATOM 1006 N N . LYS A 1 126 ? -11.035 9.357 -2.716 1.00 90.75 126 LYS A N 1
ATOM 1007 C CA . LYS A 1 126 ? -11.730 8.462 -3.661 1.00 90.75 126 LYS A CA 1
ATOM 1008 C C . LYS A 1 126 ? -12.441 7.303 -2.964 1.00 90.75 126 LYS A C 1
ATOM 1010 O O . LYS A 1 126 ? -13.499 6.873 -3.407 1.00 90.75 126 LYS A O 1
ATOM 1015 N N . LEU A 1 127 ? -11.894 6.843 -1.840 1.00 89.06 127 LEU A N 1
ATOM 1016 C CA . LEU A 1 127 ? -12.520 5.860 -0.952 1.00 89.06 127 LEU A CA 1
ATOM 1017 C C . LEU A 1 127 ? -13.530 6.487 0.019 1.00 89.06 127 LEU A C 1
ATOM 1019 O O . LEU A 1 127 ? -14.160 5.777 0.802 1.00 89.06 127 LEU A O 1
ATOM 1023 N N . GLY A 1 128 ? -13.671 7.816 0.021 1.00 88.12 128 GLY A N 1
ATOM 1024 C CA . GLY A 1 128 ? -14.469 8.526 1.014 1.00 88.12 128 GLY A CA 1
ATOM 1025 C C . GLY A 1 128 ? -13.940 8.333 2.439 1.00 88.12 128 GLY A C 1
ATOM 1026 O O . GLY A 1 128 ? -14.737 8.277 3.381 1.00 88.12 128 GLY A O 1
ATOM 1027 N N . ILE A 1 129 ? -12.620 8.202 2.604 1.00 87.38 129 ILE A N 1
ATOM 1028 C CA . ILE A 1 129 ? -11.956 8.075 3.903 1.00 87.38 129 ILE A CA 1
ATOM 1029 C C . ILE A 1 129 ? -11.576 9.467 4.406 1.00 87.38 129 ILE A C 1
ATOM 1031 O O . ILE A 1 129 ? -10.853 10.213 3.747 1.00 87.38 129 ILE A O 1
ATOM 1035 N N . LYS A 1 130 ? -12.032 9.803 5.613 1.00 82.75 130 LYS A N 1
ATOM 1036 C CA . LYS A 1 130 ? -11.569 10.970 6.360 1.00 82.75 130 LYS A CA 1
ATOM 1037 C C . LYS A 1 130 ? -10.458 10.538 7.308 1.00 82.75 130 LYS A C 1
ATOM 1039 O O . LYS A 1 130 ? -10.695 9.730 8.205 1.00 82.75 130 LYS A O 1
ATOM 1044 N N . LEU A 1 131 ? -9.268 11.090 7.109 1.00 78.56 131 LEU A N 1
ATOM 1045 C CA . LEU A 1 131 ? -8.095 10.755 7.904 1.00 78.56 131 LEU A CA 1
ATOM 1046 C C . LEU A 1 131 ? -7.909 11.722 9.077 1.00 78.56 131 LEU A C 1
ATOM 1048 O O . LEU A 1 131 ? -7.965 12.934 8.877 1.00 78.56 131 LEU A O 1
ATOM 1052 N N . GLN A 1 132 ? -7.649 11.192 10.277 1.00 66.19 132 GLN A N 1
ATOM 1053 C CA . GLN A 1 132 ? -7.281 12.008 11.443 1.00 66.19 132 GLN A CA 1
ATOM 1054 C C . GLN A 1 132 ? -5.760 12.156 11.611 1.00 66.19 132 GLN A C 1
ATOM 1056 O O . GLN A 1 132 ? -5.288 13.243 11.937 1.00 66.19 132 GLN A O 1
ATOM 1061 N N . LEU A 1 133 ? -4.980 11.096 11.357 1.00 66.00 133 LEU A N 1
ATOM 1062 C CA . LEU A 1 133 ? -3.517 11.102 11.452 1.00 66.00 133 LEU A CA 1
ATOM 1063 C C . LEU A 1 133 ? -2.872 10.264 10.332 1.00 66.00 133 LEU A C 1
ATOM 1065 O O . LEU A 1 133 ? -3.211 9.101 10.129 1.00 66.00 133 LEU A O 1
ATOM 1069 N N . PHE A 1 134 ? -1.884 10.830 9.632 1.00 57.69 134 PHE A N 1
ATOM 1070 C CA . PHE A 1 134 ? -1.077 10.112 8.636 1.00 57.69 134 PHE A CA 1
ATOM 1071 C C . PHE A 1 134 ? 0.321 9.822 9.195 1.00 57.69 134 PHE A C 1
ATOM 1073 O O . PHE A 1 134 ? 1.107 10.743 9.415 1.00 57.69 134 PHE A O 1
ATOM 1080 N N . THR A 1 135 ? 0.666 8.551 9.404 1.00 55.53 135 THR A N 1
ATOM 1081 C CA . THR A 1 135 ? 1.987 8.145 9.922 1.00 55.53 135 THR A CA 1
ATOM 1082 C C . THR A 1 135 ? 2.807 7.484 8.818 1.00 55.53 135 THR A C 1
ATOM 1084 O O . THR A 1 135 ? 2.446 6.416 8.339 1.00 55.53 135 THR A O 1
ATOM 1087 N N . ARG A 1 136 ? 3.929 8.085 8.403 1.00 51.03 136 ARG A N 1
ATOM 1088 C CA . ARG A 1 136 ? 4.767 7.551 7.316 1.00 51.03 136 ARG A CA 1
ATOM 1089 C C . ARG A 1 136 ? 5.860 6.618 7.857 1.00 51.03 136 ARG A C 1
ATOM 1091 O O . ARG A 1 136 ? 6.793 7.093 8.494 1.00 51.03 136 ARG A O 1
ATOM 1098 N N . MET A 1 137 ? 5.794 5.326 7.525 1.00 52.12 137 MET A N 1
ATOM 1099 C CA . MET A 1 137 ? 6.871 4.342 7.735 1.00 52.12 137 MET A CA 1
ATOM 1100 C C . MET A 1 137 ? 7.305 3.741 6.389 1.00 52.12 137 MET A C 1
ATOM 1102 O O . MET A 1 137 ? 7.150 2.554 6.117 1.00 52.12 137 MET A O 1
ATOM 1106 N N . ILE A 1 138 ? 7.860 4.581 5.512 1.00 53.25 138 ILE A N 1
ATOM 1107 C CA . ILE A 1 138 ? 8.556 4.093 4.313 1.00 53.25 138 ILE A CA 1
ATOM 1108 C C . ILE A 1 138 ? 10.006 3.851 4.722 1.00 53.25 138 ILE A C 1
ATOM 1110 O O . ILE A 1 138 ? 10.663 4.785 5.182 1.00 53.25 138 ILE A O 1
ATOM 1114 N N . GLY A 1 139 ? 10.484 2.609 4.591 1.00 45.41 139 GLY A N 1
ATOM 1115 C CA . GLY A 1 139 ? 11.853 2.231 4.936 1.00 45.41 139 GLY A CA 1
ATOM 1116 C C . GLY A 1 139 ? 12.856 3.233 4.364 1.00 45.41 139 GLY A C 1
ATOM 1117 O O . GLY A 1 139 ? 12.899 3.486 3.161 1.00 45.41 139 GLY A O 1
ATOM 1118 N N . THR A 1 140 ? 13.654 3.831 5.241 1.00 41.22 140 THR A N 1
ATOM 1119 C CA . THR A 1 140 ? 14.574 4.946 4.972 1.00 41.22 140 THR A CA 1
ATOM 1120 C C . THR A 1 140 ? 15.745 4.604 4.046 1.00 41.22 140 THR A C 1
ATOM 1122 O O . THR A 1 140 ? 16.644 5.421 3.879 1.00 41.22 140 THR A O 1
ATOM 1125 N N . GLN A 1 141 ? 15.761 3.435 3.403 1.00 37.41 141 GLN A N 1
ATOM 1126 C CA . GLN A 1 141 ? 16.908 2.998 2.607 1.00 37.41 141 GLN A CA 1
ATOM 1127 C C . GLN A 1 141 ? 16.908 3.475 1.146 1.00 37.41 141 GLN A C 1
ATOM 1129 O O . GLN A 1 141 ? 17.906 3.260 0.467 1.00 37.41 141 GLN A O 1
ATOM 1134 N N . VAL A 1 142 ? 15.852 4.139 0.640 1.00 38.00 142 VAL A N 1
ATOM 1135 C CA . VAL A 1 142 ? 15.756 4.419 -0.816 1.00 38.00 142 VAL A CA 1
ATOM 1136 C C . VAL A 1 142 ? 15.445 5.872 -1.208 1.00 38.00 142 VAL A C 1
ATOM 1138 O O . VAL A 1 142 ? 15.331 6.179 -2.392 1.00 38.00 142 VAL A O 1
ATOM 1141 N N . LEU A 1 143 ? 15.353 6.813 -0.265 1.00 37.22 143 LEU A N 1
ATOM 1142 C CA . LEU A 1 143 ? 15.060 8.213 -0.603 1.00 37.22 143 LEU A CA 1
ATOM 1143 C C . LEU A 1 143 ? 16.268 9.111 -0.322 1.00 37.22 143 LEU A C 1
ATOM 1145 O O . LEU A 1 143 ? 16.573 9.435 0.823 1.00 37.22 143 LEU A O 1
ATOM 1149 N N . SER A 1 144 ? 16.943 9.540 -1.392 1.00 32.06 144 SER A N 1
ATOM 1150 C CA . SER A 1 144 ? 17.904 10.641 -1.328 1.00 32.06 144 SER A CA 1
ATOM 1151 C C . SER A 1 144 ? 17.206 11.933 -0.868 1.00 32.06 144 SER A C 1
ATOM 1153 O O . SER A 1 144 ? 16.006 12.137 -1.088 1.00 32.06 144 SER A O 1
ATOM 1155 N N . HIS A 1 145 ? 17.966 12.821 -0.215 1.00 34.78 145 HIS A N 1
ATOM 1156 C CA . HIS A 1 145 ? 17.485 14.047 0.444 1.00 34.78 145 HIS A CA 1
ATOM 1157 C C . HIS A 1 145 ? 16.611 14.965 -0.441 1.00 34.78 145 HIS A C 1
ATOM 1159 O O . HIS A 1 145 ? 15.812 15.748 0.075 1.00 34.78 145 HIS A O 1
ATOM 1165 N N . SER A 1 146 ? 16.719 14.869 -1.767 1.00 31.77 146 SER A N 1
ATOM 1166 C CA . SER A 1 146 ? 15.973 15.674 -2.740 1.00 31.77 146 SER A CA 1
ATOM 1167 C C . SER A 1 146 ? 14.505 15.251 -2.886 1.00 31.77 146 SER A C 1
ATOM 1169 O O . SER A 1 146 ? 13.627 16.110 -2.962 1.00 31.77 146 SER A O 1
ATOM 1171 N N . CYS A 1 147 ? 14.205 13.948 -2.856 1.00 35.12 147 CYS A N 1
ATOM 1172 C CA . CYS A 1 147 ? 12.827 13.446 -2.963 1.00 35.12 147 CYS A CA 1
ATOM 1173 C C . CYS A 1 147 ? 12.030 13.700 -1.667 1.00 35.12 147 CYS A C 1
ATOM 1175 O O . CYS A 1 147 ? 10.814 13.906 -1.679 1.00 35.12 147 CYS A O 1
ATOM 1177 N N . LEU A 1 148 ? 12.750 13.779 -0.540 1.00 38.22 148 LEU A N 1
ATOM 1178 C CA . LEU A 1 148 ? 12.196 14.053 0.781 1.00 38.22 148 LEU A CA 1
ATOM 1179 C C . LEU A 1 148 ? 11.503 15.423 0.837 1.00 38.22 148 LEU A C 1
ATOM 1181 O O . LEU A 1 148 ? 10.408 15.520 1.385 1.00 38.22 148 LEU A O 1
ATOM 1185 N N . ARG A 1 149 ? 12.071 16.474 0.225 1.00 29.70 149 ARG A N 1
ATOM 1186 C CA . ARG A 1 149 ? 11.506 17.832 0.313 1.00 29.70 149 ARG A CA 1
ATOM 1187 C C . ARG A 1 149 ? 10.187 17.984 -0.432 1.00 29.70 149 ARG A C 1
ATOM 1189 O O . ARG A 1 149 ? 9.285 18.593 0.119 1.00 29.70 149 ARG A O 1
ATOM 1196 N N . LEU A 1 150 ? 10.041 17.415 -1.627 1.00 33.97 150 LEU A N 1
ATOM 1197 C CA . LEU A 1 150 ? 8.827 17.575 -2.443 1.00 33.97 150 LEU A CA 1
ATOM 1198 C C . LEU A 1 150 ? 7.609 16.861 -1.845 1.00 33.97 150 LEU A C 1
ATOM 1200 O O . LEU A 1 150 ? 6.513 17.421 -1.833 1.00 33.97 150 LEU A O 1
ATOM 1204 N N . VAL A 1 151 ? 7.806 15.663 -1.288 1.00 38.88 151 VAL A N 1
ATOM 1205 C CA . VAL A 1 151 ? 6.727 14.930 -0.610 1.00 38.88 151 VAL A CA 1
ATOM 1206 C C . VAL A 1 151 ? 6.433 15.543 0.763 1.00 38.88 151 VAL A C 1
ATOM 1208 O O . VAL A 1 151 ? 5.271 15.705 1.116 1.00 38.88 151 VAL A O 1
ATOM 1211 N N . THR A 1 152 ? 7.454 15.979 1.509 1.00 35.03 152 THR A N 1
ATOM 1212 C CA . THR A 1 152 ? 7.255 16.620 2.825 1.00 35.03 152 THR A CA 1
ATOM 1213 C C . THR A 1 152 ? 6.594 17.995 2.706 1.00 35.03 152 THR A C 1
ATOM 1215 O O . THR A 1 152 ? 5.716 18.300 3.503 1.00 35.03 152 THR A O 1
ATOM 1218 N N . LEU A 1 153 ? 6.920 18.802 1.684 1.00 31.55 153 LEU A N 1
ATOM 1219 C CA . LEU A 1 153 ? 6.267 20.103 1.478 1.00 31.55 153 LEU A CA 1
ATOM 1220 C C . LEU A 1 153 ? 4.774 19.944 1.159 1.00 31.55 153 LEU A C 1
ATOM 1222 O O . LEU A 1 153 ? 3.963 20.688 1.699 1.00 31.55 153 LEU A O 1
ATOM 1226 N N . LYS A 1 154 ? 4.395 18.960 0.330 1.00 34.56 154 LYS A N 1
ATOM 1227 C CA . LYS A 1 154 ? 2.976 18.669 0.054 1.00 34.56 154 LYS A CA 1
ATOM 1228 C C . LYS A 1 154 ? 2.253 18.067 1.268 1.00 34.56 154 LYS A C 1
ATOM 1230 O O . LYS A 1 154 ? 1.089 18.387 1.484 1.00 34.56 154 LYS A O 1
ATOM 1235 N N . MET A 1 155 ? 2.940 17.272 2.094 1.00 35.62 155 MET A N 1
ATOM 1236 C CA . MET A 1 155 ? 2.382 16.720 3.339 1.00 35.62 155 MET A CA 1
ATOM 1237 C C . MET A 1 155 ? 2.136 17.788 4.417 1.00 35.62 155 MET A C 1
ATOM 1239 O O . MET A 1 155 ? 1.092 17.756 5.063 1.00 35.62 155 MET A O 1
ATOM 1243 N N . SER A 1 156 ? 3.033 18.767 4.580 1.00 26.77 156 SER A N 1
ATOM 1244 C CA . SER A 1 156 ? 2.813 19.883 5.514 1.00 26.77 156 SER A CA 1
ATOM 1245 C C . SER A 1 156 ? 1.661 20.790 5.073 1.00 26.77 156 SER A C 1
ATOM 1247 O O . SER A 1 156 ? 0.936 21.310 5.914 1.00 26.77 156 SER A O 1
ATOM 1249 N N . VAL A 1 157 ? 1.448 20.950 3.762 1.00 29.59 157 VAL A N 1
ATOM 1250 C CA . VAL A 1 157 ? 0.338 21.755 3.228 1.00 29.59 157 VAL A CA 1
ATOM 1251 C C . VAL A 1 157 ? -1.018 21.075 3.465 1.00 29.59 157 VAL A C 1
ATOM 1253 O O . VAL A 1 157 ? -1.971 21.753 3.833 1.00 29.59 157 VAL A O 1
ATOM 1256 N N . PHE A 1 158 ? -1.115 19.745 3.368 1.00 30.88 158 PHE A N 1
ATOM 1257 C CA . PHE A 1 158 ? -2.375 19.036 3.649 1.00 30.88 158 PHE A CA 1
ATOM 1258 C C . PHE A 1 158 ? -2.719 18.964 5.146 1.00 30.88 158 PHE A C 1
ATOM 1260 O O . PHE A 1 158 ? -3.891 19.011 5.512 1.00 30.88 158 PHE A O 1
ATOM 1267 N N . MET A 1 159 ? -1.712 18.909 6.023 1.00 29.91 159 MET A N 1
ATOM 1268 C CA . MET A 1 159 ? -1.916 18.869 7.477 1.00 29.91 159 MET A CA 1
ATOM 1269 C C . MET A 1 159 ? -2.320 20.235 8.068 1.00 29.91 159 MET A C 1
ATOM 1271 O O . MET A 1 159 ? -2.968 20.277 9.110 1.00 29.91 159 MET A O 1
ATOM 1275 N N . VAL A 1 160 ? -1.996 21.345 7.391 1.00 28.97 160 VAL A N 1
ATOM 1276 C CA . VAL A 1 160 ? -2.384 22.708 7.813 1.00 28.97 160 VAL A CA 1
ATOM 1277 C C . VAL A 1 160 ? -3.739 23.139 7.233 1.00 28.97 160 VAL A C 1
ATOM 1279 O O . VAL A 1 160 ? -4.451 23.917 7.861 1.00 28.97 160 VAL A O 1
ATOM 1282 N N . LEU A 1 161 ? -4.156 22.604 6.081 1.00 26.91 161 LEU A N 1
ATOM 1283 C CA . LEU A 1 161 ? -5.414 23.003 5.430 1.00 26.91 161 LEU A CA 1
ATOM 1284 C C . LEU A 1 161 ? -6.669 22.270 5.938 1.00 26.91 161 LEU A C 1
ATOM 1286 O O . LEU A 1 161 ? -7.767 22.615 5.524 1.00 26.91 161 LEU A O 1
ATOM 1290 N N . SER A 1 162 ? -6.541 21.307 6.858 1.00 27.53 162 SER A N 1
ATOM 1291 C CA . SER A 1 162 ? -7.692 20.639 7.496 1.00 27.53 162 SER A CA 1
ATOM 1292 C C . SER A 1 162 ? -8.100 21.259 8.848 1.00 27.53 162 SER A C 1
ATOM 1294 O O . SER A 1 162 ? -8.873 20.645 9.588 1.00 27.53 162 SER A O 1
ATOM 1296 N N . GLN A 1 163 ? -7.584 22.447 9.190 1.00 30.92 163 GLN A N 1
ATOM 1297 C CA . GLN A 1 163 ? -7.968 23.208 10.393 1.00 30.92 163 GLN A CA 1
ATOM 1298 C C . GLN A 1 163 ? -8.760 24.498 10.103 1.00 30.92 163 GLN A C 1
ATOM 1300 O O . GLN A 1 163 ? -8.901 25.328 11.000 1.00 30.92 163 GLN A O 1
ATOM 1305 N N . TYR A 1 164 ? -9.319 24.654 8.899 1.00 31.72 164 TYR A N 1
ATOM 1306 C CA . TYR A 1 164 ? -10.252 25.738 8.569 1.00 31.72 164 TYR A CA 1
ATOM 1307 C C . TYR A 1 164 ? -11.495 25.207 7.862 1.00 31.72 164 TYR A C 1
ATOM 1309 O O . TYR A 1 164 ? -11.344 24.287 7.027 1.00 31.72 164 TYR A O 1
#

Organism: NCBI:txid990268